Protein AF-A0A8B8Y8P6-F1 (afdb_monomer_lite)

Structure (mmCIF, N/CA/C/O backbone):
data_AF-A0A8B8Y8P6-F1
#
_entry.id   AF-A0A8B8Y8P6-F1
#
loop_
_atom_site.group_PDB
_atom_site.id
_atom_site.type_symbol
_atom_site.label_atom_id
_atom_site.label_alt_id
_atom_site.label_comp_id
_a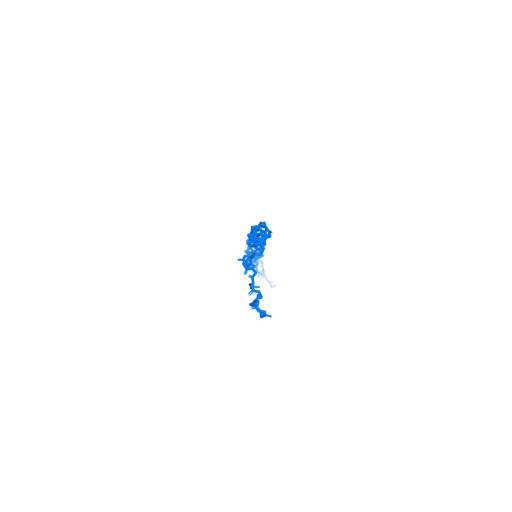tom_site.label_asym_id
_atom_site.label_entity_id
_atom_site.label_seq_id
_atom_site.pdbx_PDB_ins_code
_atom_site.Cartn_x
_atom_site.Cartn_y
_atom_site.Cartn_z
_atom_site.occupancy
_atom_site.B_iso_or_equiv
_atom_site.auth_seq_id
_atom_site.auth_comp_id
_atom_site.auth_asym_id
_atom_site.auth_atom_id
_atom_site.pdbx_PDB_model_num
ATOM 1 N N . MET A 1 1 ? -41.070 -8.542 51.040 1.00 50.03 1 MET A N 1
ATOM 2 C CA . MET A 1 1 ? -39.640 -8.226 51.245 1.00 50.03 1 MET A CA 1
ATOM 3 C C . MET A 1 1 ? -39.293 -7.011 50.407 1.00 50.03 1 MET A C 1
ATOM 5 O O . MET A 1 1 ? -39.317 -7.081 49.186 1.00 50.03 1 MET A O 1
ATOM 9 N N . SER A 1 2 ? -39.092 -5.888 51.086 1.00 62.59 2 SER A N 1
ATOM 10 C CA . SER A 1 2 ? -38.787 -4.570 50.535 1.00 62.59 2 SER A CA 1
ATOM 11 C C . SER A 1 2 ? -37.423 -4.521 49.843 1.00 62.59 2 SER A C 1
ATOM 13 O O . SER A 1 2 ? -36.439 -5.021 50.382 1.00 62.59 2 SER A O 1
ATOM 15 N N . GLY A 1 3 ? -37.369 -3.825 48.707 1.00 62.53 3 GLY A N 1
ATOM 16 C CA . GLY A 1 3 ? -36.175 -3.107 48.262 1.00 62.53 3 GLY A CA 1
ATOM 17 C C . GLY A 1 3 ? -35.064 -3.946 47.633 1.00 62.53 3 GLY A C 1
ATOM 18 O O . GLY A 1 3 ? -34.098 -4.318 48.292 1.00 62.53 3 GLY A O 1
ATOM 19 N N . ARG A 1 4 ? -35.122 -4.120 46.309 1.00 63.03 4 ARG A N 1
ATOM 20 C CA . ARG A 1 4 ? -33.918 -4.303 45.474 1.00 63.03 4 ARG A CA 1
ATOM 21 C C . ARG A 1 4 ? -33.926 -3.395 44.238 1.00 63.03 4 ARG A C 1
ATOM 23 O O . ARG A 1 4 ? -33.425 -3.770 43.188 1.00 63.03 4 ARG A O 1
ATOM 30 N N . GLU A 1 5 ? -34.420 -2.165 44.380 1.00 62.06 5 GLU A N 1
ATOM 31 C CA . GLU A 1 5 ? -34.236 -1.084 43.390 1.00 62.06 5 GLU A CA 1
ATOM 32 C C . GLU A 1 5 ? -32.855 -0.390 43.487 1.00 62.06 5 GLU A C 1
ATOM 34 O O . GLU A 1 5 ? -32.673 0.735 43.040 1.00 62.06 5 GLU A O 1
ATOM 39 N N . GLY A 1 6 ? -31.846 -1.030 44.084 1.00 64.44 6 GLY A N 1
ATOM 40 C CA . GLY A 1 6 ? -30.633 -0.333 44.541 1.00 64.44 6 GLY A CA 1
ATOM 41 C C . GLY A 1 6 ? -29.305 -0.792 43.947 1.00 64.44 6 GLY A C 1
ATOM 42 O O . GLY A 1 6 ? -28.258 -0.456 44.490 1.00 64.44 6 GLY A O 1
ATOM 43 N N . GLY A 1 7 ? -29.290 -1.591 42.881 1.00 61.53 7 GLY A N 1
ATOM 44 C CA . GLY A 1 7 ? -28.041 -2.100 42.313 1.00 61.53 7 GLY A CA 1
ATOM 45 C C . GLY A 1 7 ? -27.673 -1.368 41.037 1.00 61.53 7 GLY A C 1
ATOM 46 O O . GLY A 1 7 ? -28.128 -1.790 39.977 1.00 61.53 7 GLY A O 1
ATOM 47 N N . LYS A 1 8 ? -26.845 -0.312 41.124 1.00 64.44 8 LYS A N 1
ATOM 48 C CA . LYS A 1 8 ? -26.126 0.295 39.985 1.00 64.44 8 LYS A CA 1
ATOM 49 C C . LYS A 1 8 ? -25.864 -0.777 38.926 1.00 64.44 8 LYS A C 1
ATOM 51 O O . LYS A 1 8 ? -25.038 -1.665 39.152 1.00 64.44 8 LYS A O 1
ATOM 56 N N . LYS A 1 9 ? -26.566 -0.714 37.785 1.00 62.09 9 LYS A N 1
ATOM 57 C CA . LYS A 1 9 ? -26.210 -1.520 36.616 1.00 62.09 9 LYS A CA 1
ATOM 58 C C . LYS A 1 9 ? -24.739 -1.222 36.368 1.00 62.09 9 LYS A C 1
ATOM 60 O O . LYS A 1 9 ? -24.400 -0.100 35.992 1.00 62.09 9 LYS A O 1
ATOM 65 N N . LYS A 1 10 ? -23.862 -2.197 36.637 1.00 63.25 10 LYS A N 1
ATOM 66 C CA . LYS A 1 10 ? -22.477 -2.150 36.168 1.00 63.25 10 LYS A CA 1
ATOM 67 C C . LYS A 1 10 ? -22.569 -1.708 34.705 1.00 63.25 10 LYS A C 1
ATOM 69 O O . LYS A 1 10 ? -23.343 -2.340 33.976 1.00 63.25 10 LYS A O 1
ATOM 74 N N . PRO A 1 11 ? -21.856 -0.667 34.250 1.00 65.56 11 PRO A N 1
ATOM 75 C CA . PRO A 1 11 ? -21.702 -0.438 32.824 1.00 65.56 11 PRO A CA 1
ATOM 76 C C . PRO A 1 11 ? -20.882 -1.611 32.265 1.00 65.56 11 PRO A C 1
ATOM 78 O O . PRO A 1 11 ? -19.693 -1.507 32.006 1.00 65.56 11 PRO A O 1
ATOM 81 N N . LEU A 1 12 ? -21.528 -2.770 32.098 1.00 63.34 12 LEU A N 1
ATOM 82 C CA . LEU A 1 12 ? -20.989 -4.035 31.581 1.00 63.34 12 LEU A CA 1
ATOM 83 C C . LEU A 1 12 ? -20.689 -3.954 30.078 1.00 63.34 12 LEU A C 1
ATOM 85 O O . LEU A 1 12 ? -20.459 -4.957 29.407 1.00 63.34 12 LEU A O 1
ATOM 89 N N . LYS A 1 13 ? -20.718 -2.744 29.531 1.00 65.88 13 LYS A N 1
ATOM 90 C CA . LYS A 1 13 ? -20.455 -2.459 28.137 1.00 65.88 13 LYS A CA 1
ATOM 91 C C . LYS A 1 13 ? -19.835 -1.072 28.055 1.00 65.88 13 LYS A C 1
ATOM 93 O O . LYS A 1 13 ? -20.480 -0.106 27.663 1.00 65.88 13 LYS A O 1
ATOM 98 N N . GLN A 1 14 ? -18.559 -0.971 28.425 1.00 67.25 14 GLN A N 1
ATOM 99 C CA . GLN A 1 14 ? -17.744 0.064 27.798 1.00 67.25 14 GLN A CA 1
ATOM 100 C C . GLN A 1 14 ? -17.919 -0.10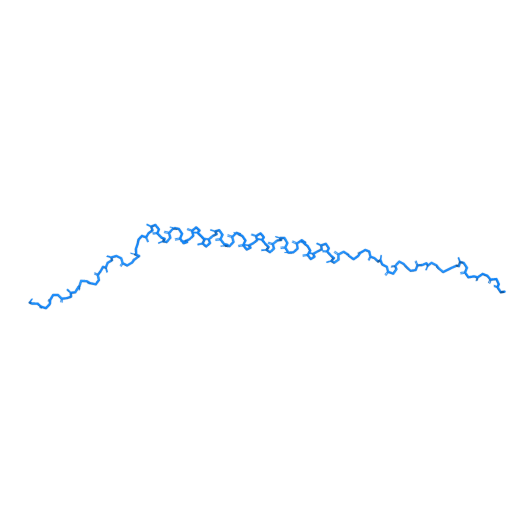3 26.277 1.00 67.25 14 GLN A C 1
ATOM 102 O O . GLN A 1 14 ? -17.848 -1.240 25.789 1.00 67.25 14 GLN A O 1
ATOM 107 N N . PRO A 1 15 ? -18.234 0.968 25.526 1.00 66.38 15 PRO A N 1
ATOM 108 C CA . PRO A 1 15 ? -18.351 0.876 24.079 1.00 66.38 15 PRO A CA 1
ATOM 109 C C . PRO A 1 15 ? -17.040 0.290 23.563 1.00 66.38 15 PRO A C 1
ATOM 111 O O . PRO A 1 15 ? -15.969 0.805 23.879 1.00 66.38 15 PRO A O 1
ATOM 114 N N . LYS A 1 16 ? -17.120 -0.843 22.855 1.00 66.81 16 LYS A N 1
ATOM 115 C CA . LYS A 1 16 ? -15.957 -1.586 22.361 1.00 66.81 16 LYS A CA 1
ATOM 116 C C . LYS A 1 16 ? -15.165 -0.694 21.398 1.00 66.81 16 LYS A C 1
ATOM 118 O O . LYS A 1 16 ? -15.385 -0.738 20.191 1.00 66.81 16 LYS A O 1
ATOM 123 N N . LYS A 1 17 ? -14.234 0.101 21.929 1.00 62.47 17 LYS A N 1
ATOM 124 C CA . LYS A 1 17 ? -13.313 0.943 21.149 1.00 62.47 17 LYS A CA 1
ATOM 125 C C . LYS A 1 17 ? -12.446 0.112 20.195 1.00 62.47 17 LYS A C 1
ATOM 127 O O . LYS A 1 17 ? -12.074 0.604 19.139 1.00 62.47 17 LYS A O 1
ATOM 132 N N . HIS A 1 18 ? -12.279 -1.180 20.481 1.00 61.59 18 HIS A N 1
ATOM 133 C CA . HIS A 1 18 ? -11.589 -2.142 19.621 1.00 61.59 18 HIS A CA 1
ATOM 134 C C . HIS A 1 18 ? -12.144 -2.294 18.201 1.00 61.59 18 HIS A C 1
ATOM 136 O O . HIS A 1 18 ? -11.409 -2.740 17.326 1.00 61.59 18 HIS A O 1
ATOM 142 N N . ALA A 1 19 ? -13.416 -1.973 17.939 1.00 64.62 19 ALA A N 1
ATOM 143 C CA . ALA A 1 19 ? -13.909 -1.991 16.559 1.00 64.62 19 ALA A CA 1
ATOM 144 C C . ALA A 1 19 ? -13.273 -0.858 15.732 1.00 64.62 19 ALA A C 1
ATOM 146 O O . ALA A 1 19 ? -12.880 -1.068 14.591 1.00 64.62 19 ALA A O 1
ATOM 147 N N . LYS A 1 20 ? -13.099 0.315 16.351 1.00 67.06 20 LYS A N 1
ATOM 148 C CA . LYS A 1 20 ? -12.595 1.523 15.693 1.00 67.06 20 LYS A CA 1
ATOM 149 C C . LYS A 1 20 ? -11.098 1.435 15.390 1.00 67.06 20 LYS A C 1
ATOM 151 O O . LYS A 1 20 ? -10.690 1.742 14.278 1.00 67.06 20 LYS A O 1
ATOM 156 N N . GLU A 1 21 ? -10.3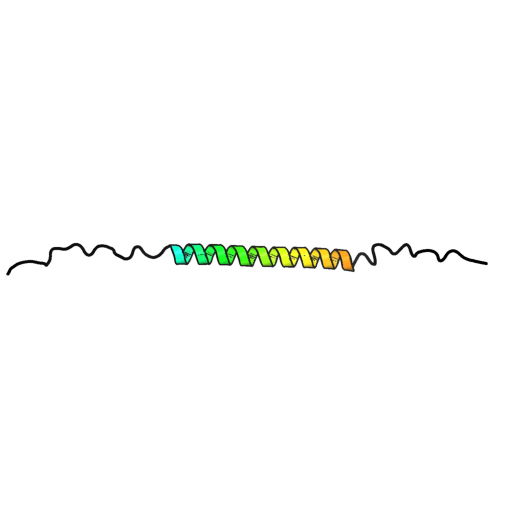11 0.925 16.337 1.00 66.62 21 GLU A N 1
ATOM 157 C CA . GLU A 1 21 ? -8.864 0.714 16.160 1.00 66.62 21 GLU A CA 1
ATOM 158 C C . GLU A 1 21 ? -8.566 -0.267 15.013 1.00 66.62 21 GLU A C 1
ATOM 160 O O . GLU A 1 21 ? -7.719 0.002 14.163 1.00 66.62 21 GLU A O 1
ATOM 165 N N . LYS A 1 22 ? -9.327 -1.367 14.914 1.00 71.81 22 LYS A N 1
ATOM 166 C CA . LYS A 1 22 ? -9.179 -2.346 13.821 1.00 71.81 22 LYS A CA 1
ATOM 167 C C . LYS A 1 22 ? -9.546 -1.769 12.453 1.00 71.81 22 LYS A C 1
ATOM 169 O O . LYS A 1 22 ? -8.936 -2.131 11.446 1.00 71.81 22 LYS A O 1
ATOM 174 N N . ASP A 1 23 ? -10.537 -0.882 12.399 1.00 77.19 23 ASP A N 1
ATOM 175 C CA . ASP A 1 23 ? -10.937 -0.221 11.156 1.00 77.19 23 ASP A CA 1
ATOM 176 C C . ASP A 1 23 ? -9.893 0.800 10.681 1.00 77.19 23 ASP A C 1
ATOM 178 O O . ASP A 1 23 ? -9.661 0.928 9.475 1.00 77.19 23 ASP A O 1
ATOM 182 N N . GLU A 1 24 ? -9.242 1.504 11.607 1.00 80.31 24 GLU A N 1
ATOM 183 C CA . GLU A 1 24 ? -8.157 2.444 11.309 1.00 80.31 24 GLU A CA 1
ATOM 184 C C . GLU A 1 24 ? -6.901 1.715 10.809 1.00 80.31 24 GLU A C 1
ATOM 186 O O . GLU A 1 24 ? -6.357 2.071 9.760 1.00 80.31 24 GLU A O 1
ATOM 191 N N . GLU A 1 25 ? -6.509 0.622 11.465 1.00 82.00 25 GLU A N 1
ATOM 192 C CA . GLU A 1 25 ? -5.363 -0.196 11.056 1.00 82.00 25 GLU A CA 1
ATOM 193 C C . GLU A 1 25 ? -5.579 -0.843 9.675 1.00 82.00 25 GLU A C 1
ATOM 195 O O . GLU A 1 25 ? -4.700 -0.820 8.806 1.00 82.00 25 GLU A O 1
ATOM 200 N N . ARG A 1 26 ? -6.797 -1.332 9.400 1.00 84.75 26 ARG A N 1
ATOM 201 C CA . ARG A 1 26 ? -7.153 -1.903 8.092 1.00 84.75 26 ARG A CA 1
ATOM 202 C C . ARG A 1 26 ? -7.121 -0.863 6.969 1.00 84.75 26 ARG A C 1
ATOM 204 O O . ARG A 1 26 ? -6.765 -1.200 5.835 1.00 84.75 26 ARG A O 1
ATOM 211 N N . LYS A 1 27 ? -7.502 0.388 7.248 1.00 88.69 27 LYS A N 1
ATOM 212 C CA . LYS A 1 27 ? -7.413 1.495 6.279 1.00 88.69 27 LYS A CA 1
ATO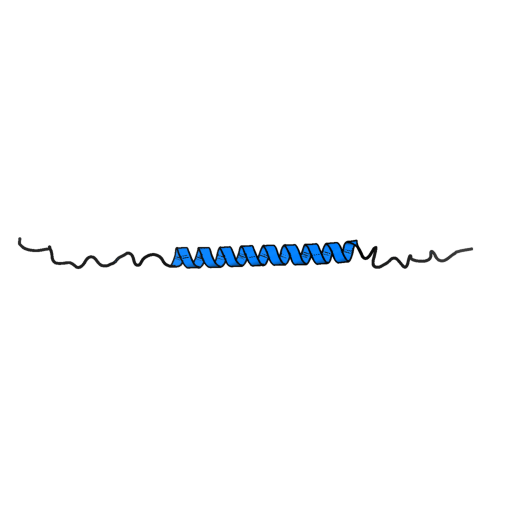M 213 C C . LYS A 1 27 ? -5.958 1.855 5.986 1.00 88.69 27 LYS A C 1
ATOM 215 O O . LYS A 1 27 ? -5.602 1.950 4.811 1.00 88.69 27 LYS A O 1
ATOM 220 N N . ALA A 1 28 ? -5.126 1.964 7.021 1.00 87.94 28 ALA A N 1
ATOM 221 C CA . ALA A 1 28 ? -3.698 2.237 6.876 1.00 87.94 28 ALA A CA 1
ATOM 222 C C . ALA A 1 28 ? -2.985 1.137 6.070 1.00 87.94 28 ALA A C 1
ATOM 224 O O . ALA A 1 28 ? -2.205 1.433 5.166 1.00 87.94 28 ALA A O 1
ATOM 225 N N . PHE A 1 29 ? -3.308 -0.137 6.315 1.00 88.62 29 PHE A N 1
ATOM 226 C CA . PHE A 1 29 ? -2.741 -1.257 5.559 1.00 88.62 29 PHE A CA 1
ATOM 227 C C . PHE A 1 29 ? -3.131 -1.223 4.074 1.00 88.62 29 PHE A C 1
ATOM 229 O O . PHE A 1 29 ? -2.282 -1.383 3.200 1.00 88.62 29 PHE A O 1
ATOM 236 N N . LYS A 1 30 ? -4.405 -0.939 3.764 1.00 90.62 30 LYS A N 1
ATOM 237 C CA . LYS A 1 30 ? -4.866 -0.786 2.373 1.00 90.62 30 LYS A CA 1
ATOM 238 C C . LYS A 1 30 ? -4.193 0.386 1.654 1.00 90.62 30 LYS A C 1
ATOM 240 O O . LYS A 1 30 ? -3.968 0.295 0.451 1.00 90.62 30 LYS A O 1
ATOM 245 N N . GLN A 1 31 ? -3.905 1.482 2.354 1.00 90.44 31 GLN A N 1
ATOM 246 C CA . GLN A 1 31 ? -3.164 2.610 1.782 1.00 90.44 31 GLN A CA 1
ATOM 247 C C . GLN A 1 31 ? -1.713 2.223 1.487 1.00 90.44 31 GLN A C 1
ATOM 249 O O . GLN A 1 31 ? -1.274 2.400 0.353 1.00 90.44 31 GLN A O 1
ATOM 254 N N . LYS A 1 32 ? -1.022 1.591 2.446 1.00 90.25 32 LYS A N 1
ATOM 255 C CA . LYS A 1 32 ? 0.350 1.094 2.255 1.00 90.25 32 LYS A CA 1
ATOM 256 C C . LYS A 1 32 ? 0.459 0.114 1.086 1.00 90.25 32 LYS A C 1
ATOM 258 O O . LYS A 1 32 ? 1.320 0.297 0.235 1.00 90.25 32 LYS A O 1
ATOM 263 N N . GLN A 1 33 ? -0.457 -0.851 0.966 1.00 92.06 33 GLN A N 1
ATOM 264 C CA . GLN A 1 33 ? -0.451 -1.781 -0.171 1.00 92.06 33 GLN A CA 1
ATOM 265 C C . GLN A 1 33 ? -0.649 -1.082 -1.519 1.00 92.06 33 GLN A C 1
ATOM 267 O O . GLN A 1 33 ? 0.010 -1.434 -2.493 1.00 92.06 33 GLN A O 1
ATOM 272 N N . LYS A 1 34 ? -1.535 -0.080 -1.595 1.00 91.25 34 LYS A N 1
ATOM 273 C CA . LYS A 1 34 ? -1.720 0.700 -2.828 1.00 91.25 34 LYS A CA 1
ATOM 274 C C . LYS A 1 34 ? -0.471 1.503 -3.184 1.00 91.25 34 LYS A C 1
ATOM 276 O O . LYS A 1 34 ? -0.137 1.609 -4.358 1.00 91.25 34 LYS A O 1
ATOM 281 N N . GLU A 1 35 ? 0.211 2.075 -2.197 1.00 86.50 35 GLU A N 1
ATOM 282 C CA . GLU A 1 35 ? 1.472 2.787 -2.420 1.00 86.50 35 GLU A CA 1
ATOM 283 C C . GLU A 1 35 ? 2.597 1.848 -2.859 1.00 86.50 35 GLU A C 1
ATOM 285 O O . GLU A 1 35 ? 3.353 2.184 -3.766 1.00 86.50 35 GLU A O 1
ATOM 290 N N . GLU A 1 36 ? 2.696 0.663 -2.259 1.00 88.12 36 GLU A N 1
ATOM 291 C CA . GLU A 1 36 ? 3.656 -0.365 -2.666 1.00 88.12 36 GLU A CA 1
ATOM 292 C C . GLU A 1 36 ? 3.383 -0.856 -4.089 1.00 88.12 36 GLU A C 1
ATOM 294 O O . GLU A 1 36 ? 4.307 -0.926 -4.895 1.00 88.12 36 GLU A O 1
ATOM 299 N N . GLN A 1 37 ? 2.119 -1.116 -4.437 1.00 90.19 37 GLN A N 1
ATOM 300 C CA . GLN A 1 37 ? 1.731 -1.491 -5.798 1.00 90.19 37 GLN A CA 1
ATOM 301 C C . GLN A 1 37 ? 2.092 -0.400 -6.808 1.00 90.19 37 GLN A C 1
ATOM 303 O O . GLN A 1 37 ? 2.721 -0.706 -7.817 1.00 90.19 37 GLN A O 1
ATOM 308 N N . LYS A 1 38 ? 1.801 0.871 -6.504 1.00 91.12 38 LYS A N 1
ATOM 309 C CA . LYS A 1 38 ? 2.192 2.004 -7.357 1.00 91.12 38 LYS A CA 1
ATOM 310 C C . LYS A 1 38 ? 3.706 2.110 -7.526 1.00 91.12 38 LYS A C 1
ATOM 312 O O . LYS A 1 38 ? 4.181 2.267 -8.644 1.00 91.12 38 LYS A O 1
ATOM 317 N N . LYS A 1 39 ? 4.482 1.961 -6.446 1.00 86.19 39 LYS A N 1
ATOM 318 C CA . LYS A 1 39 ? 5.955 1.960 -6.516 1.00 86.19 39 LYS A CA 1
ATOM 319 C C . LYS A 1 39 ? 6.474 0.808 -7.376 1.00 86.19 39 LYS A C 1
ATOM 321 O O . LYS A 1 39 ? 7.389 1.007 -8.169 1.00 86.19 39 LYS A O 1
ATOM 326 N N . LEU A 1 40 ? 5.887 -0.383 -7.260 1.00 84.88 40 LEU A N 1
ATOM 327 C CA . LEU A 1 40 ? 6.253 -1.530 -8.090 1.00 84.88 40 LEU A CA 1
ATOM 328 C C . LEU A 1 40 ? 5.878 -1.321 -9.558 1.00 84.88 40 LEU A C 1
ATOM 330 O O . LEU A 1 40 ? 6.661 -1.686 -10.429 1.00 84.88 40 LEU A O 1
ATOM 334 N N . GLU A 1 41 ? 4.719 -0.736 -9.847 1.00 86.38 41 GLU A N 1
ATOM 335 C CA . GLU A 1 41 ? 4.302 -0.397 -11.211 1.00 86.38 41 GLU A CA 1
ATOM 336 C C . GLU A 1 41 ? 5.204 0.671 -11.830 1.00 86.38 41 GLU A C 1
ATOM 338 O O . GLU A 1 41 ? 5.644 0.503 -12.963 1.00 86.38 41 GLU A O 1
ATOM 343 N N . GLU A 1 42 ? 5.576 1.712 -11.084 1.00 85.62 42 GLU A N 1
ATOM 344 C CA . GLU A 1 42 ? 6.528 2.725 -11.545 1.00 85.62 42 GLU A CA 1
ATOM 345 C C . GLU A 1 42 ? 7.920 2.138 -11.794 1.00 85.62 42 GLU A C 1
ATOM 347 O O . GLU A 1 42 ? 8.563 2.472 -12.789 1.00 85.62 42 GLU A O 1
ATOM 352 N N . LEU A 1 43 ? 8.401 1.253 -10.915 1.00 82.44 43 LEU A N 1
ATOM 353 C CA . LEU A 1 43 ? 9.675 0.559 -11.109 1.00 82.44 43 LEU A CA 1
ATOM 354 C C . LEU A 1 43 ? 9.618 -0.382 -12.313 1.00 82.44 43 LEU A C 1
ATOM 356 O O . LEU A 1 43 ? 10.562 -0.409 -13.098 1.00 82.44 43 LEU A O 1
ATOM 360 N N . LYS A 1 44 ? 8.507 -1.102 -12.502 1.00 82.81 44 LYS A N 1
ATOM 361 C CA . LYS A 1 44 ? 8.273 -1.940 -13.684 1.00 82.81 44 LYS A CA 1
ATOM 362 C C . LYS A 1 44 ? 8.202 -1.108 -14.959 1.00 82.81 44 LYS A C 1
ATOM 364 O O . LYS A 1 44 ? 8.818 -1.496 -15.939 1.00 82.81 44 LYS A O 1
ATOM 369 N N . ALA A 1 45 ? 7.524 0.036 -14.955 1.00 83.88 45 ALA A N 1
ATOM 370 C CA . ALA A 1 45 ? 7.451 0.935 -16.106 1.00 83.88 45 ALA A CA 1
ATOM 371 C C . ALA A 1 45 ? 8.828 1.533 -16.439 1.00 83.88 45 ALA A C 1
ATOM 373 O O . ALA A 1 45 ? 9.242 1.536 -17.598 1.00 83.88 45 ALA A O 1
ATOM 374 N N . LYS A 1 46 ? 9.587 1.956 -15.419 1.00 79.81 46 LYS A N 1
ATOM 375 C CA . LYS A 1 46 ? 10.980 2.412 -15.572 1.00 79.81 46 LYS A CA 1
ATOM 376 C C . LYS A 1 46 ? 11.893 1.300 -16.102 1.00 79.81 46 LYS A C 1
ATOM 378 O O . LYS A 1 46 ? 12.762 1.577 -16.926 1.00 79.81 46 LYS A O 1
ATOM 383 N N . ALA A 1 47 ? 11.694 0.059 -15.659 1.00 76.62 47 ALA A N 1
ATOM 384 C CA . ALA A 1 47 ? 12.432 -1.108 -16.136 1.00 76.62 47 ALA A CA 1
ATOM 385 C C . ALA A 1 47 ? 11.998 -1.561 -17.539 1.00 76.62 47 ALA A C 1
ATOM 387 O O . ALA A 1 47 ? 12.828 -2.045 -18.290 1.00 76.62 47 ALA A O 1
ATOM 388 N N . ALA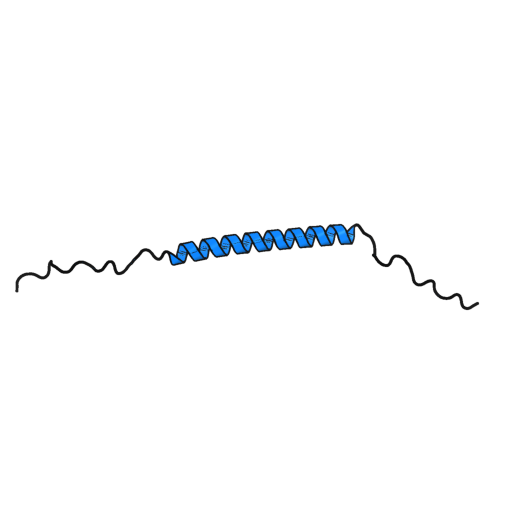 A 1 48 ? 10.730 -1.386 -17.914 1.00 74.19 48 ALA A N 1
ATOM 389 C CA . ALA A 1 48 ? 10.226 -1.708 -19.247 1.00 74.19 48 ALA A CA 1
ATOM 390 C C . ALA A 1 48 ? 10.691 -0.685 -20.298 1.00 74.19 48 ALA A C 1
ATOM 392 O O . ALA A 1 48 ? 10.973 -1.058 -21.432 1.00 74.19 48 ALA A O 1
ATOM 393 N N . GLY A 1 49 ? 10.801 0.597 -19.922 1.00 70.38 49 GLY A N 1
ATOM 394 C CA . GLY A 1 49 ? 11.294 1.663 -20.803 1.00 70.38 49 GLY A CA 1
ATOM 395 C C . GLY A 1 49 ? 12.810 1.637 -21.023 1.00 70.38 49 GLY A C 1
ATOM 396 O O . GLY A 1 49 ? 13.289 1.989 -22.099 1.00 70.38 49 GLY A O 1
ATOM 397 N N . LYS A 1 50 ? 13.585 1.170 -20.036 1.00 65.69 50 LYS A N 1
ATOM 398 C CA . LYS A 1 50 ? 14.979 0.769 -20.251 1.00 65.69 50 LYS A CA 1
ATOM 399 C C . LYS A 1 50 ? 14.962 -0.635 -20.843 1.00 65.69 50 LYS A C 1
ATOM 401 O O . LYS A 1 50 ? 14.992 -1.609 -20.100 1.00 65.69 50 LYS A O 1
ATOM 406 N N . GLY A 1 51 ? 14.893 -0.722 -22.176 1.00 68.50 51 GLY A N 1
ATOM 407 C CA . GLY A 1 51 ? 15.056 -1.977 -22.922 1.00 68.50 51 GLY A CA 1
ATOM 408 C C . GLY A 1 51 ? 16.217 -2.824 -22.377 1.00 68.50 51 GLY A C 1
ATOM 409 O O . GLY A 1 51 ? 17.067 -2.282 -21.670 1.00 68.50 51 GLY A O 1
ATOM 410 N N . PRO A 1 52 ? 16.252 -4.143 -22.657 1.00 72.75 52 PRO A N 1
ATOM 411 C CA . PRO A 1 52 ? 17.010 -5.126 -21.888 1.00 72.75 52 PRO A CA 1
ATOM 412 C C . PRO A 1 52 ? 18.353 -4.572 -21.405 1.00 72.75 52 PRO A C 1
ATOM 414 O O . PRO A 1 52 ? 19.215 -4.224 -22.214 1.00 72.75 52 PRO A O 1
ATOM 417 N N . LEU A 1 53 ? 18.510 -4.473 -20.075 1.00 67.69 53 LEU A N 1
ATOM 418 C CA . LEU A 1 53 ? 19.700 -3.922 -19.400 1.00 67.69 53 LEU A CA 1
ATOM 419 C C . LEU A 1 53 ? 21.003 -4.640 -19.819 1.00 67.69 53 LEU A C 1
ATOM 421 O O . LEU A 1 53 ? 22.097 -4.154 -19.554 1.00 67.69 53 LEU A O 1
ATOM 425 N N . ALA A 1 54 ? 20.870 -5.772 -20.514 1.00 64.75 54 ALA A N 1
ATOM 426 C CA . ALA A 1 54 ? 21.903 -6.506 -21.223 1.00 64.75 54 ALA A CA 1
ATOM 427 C C . ALA A 1 54 ? 21.665 -6.475 -22.752 1.00 64.75 54 ALA A C 1
ATOM 429 O O . ALA A 1 54 ? 21.464 -7.503 -23.388 1.00 64.75 54 ALA A O 1
ATOM 430 N N . THR A 1 55 ? 21.670 -5.292 -23.368 1.00 60.12 55 T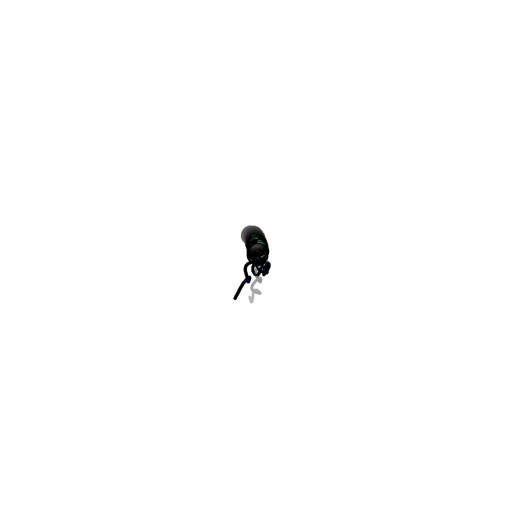HR A N 1
ATOM 431 C CA . THR A 1 55 ? 21.690 -5.129 -24.842 1.00 60.12 55 THR A CA 1
ATOM 432 C C . THR A 1 55 ? 23.096 -5.296 -25.430 1.00 60.12 55 THR A C 1
ATOM 434 O O . THR A 1 55 ? 23.272 -5.306 -26.647 1.00 60.12 55 THR A O 1
ATOM 437 N N . GLY A 1 56 ? 24.109 -5.502 -24.584 1.00 68.12 56 GLY A N 1
ATOM 438 C CA . GLY A 1 56 ? 25.438 -5.949 -24.989 1.00 68.12 56 GLY A CA 1
ATOM 439 C C . GLY A 1 56 ? 25.422 -7.434 -25.330 1.00 68.12 56 GLY A C 1
ATOM 440 O O . GLY A 1 56 ? 25.855 -8.256 -24.527 1.00 68.12 56 GLY A O 1
ATOM 441 N N . GLY A 1 57 ? 24.874 -7.772 -26.499 1.00 66.81 57 GLY A N 1
ATOM 442 C CA . GLY A 1 57 ? 24.847 -9.133 -27.016 1.00 66.81 57 GLY A CA 1
ATOM 443 C C . GLY A 1 57 ? 26.226 -9.778 -26.925 1.00 66.81 57 GLY A C 1
ATOM 444 O O . GLY A 1 57 ? 27.228 -9.188 -27.334 1.00 66.81 57 GLY A O 1
ATOM 445 N N . ILE A 1 58 ? 26.260 -10.998 -26.388 1.00 68.56 58 ILE A N 1
ATOM 446 C CA . ILE A 1 58 ? 27.408 -11.896 -26.485 1.00 68.56 58 ILE A CA 1
ATOM 447 C C . ILE A 1 58 ? 27.760 -11.958 -27.972 1.00 68.56 58 ILE A C 1
ATOM 449 O O . ILE A 1 58 ? 27.051 -12.586 -28.763 1.00 68.56 58 ILE A O 1
ATOM 453 N N . LYS A 1 59 ? 28.822 -11.246 -28.371 1.00 66.88 59 LYS A N 1
ATOM 454 C CA . LYS A 1 59 ? 29.417 -11.384 -29.696 1.00 66.88 59 LYS A CA 1
ATOM 455 C C . LYS A 1 59 ? 29.810 -12.849 -29.787 1.00 66.88 59 LYS A C 1
ATOM 457 O O . LYS A 1 59 ? 30.760 -13.260 -29.126 1.00 66.88 59 LYS A O 1
ATOM 462 N N . LYS A 1 60 ? 29.029 -13.636 -30.539 1.00 65.75 60 LYS A N 1
ATOM 463 C CA . LYS A 1 60 ? 29.396 -14.994 -30.944 1.00 65.75 60 LYS A CA 1
ATOM 464 C C . LYS A 1 60 ? 30.832 -14.893 -31.431 1.00 65.75 60 LYS A C 1
ATOM 466 O O . LYS A 1 60 ? 31.084 -14.213 -32.424 1.00 65.75 60 LYS A O 1
ATOM 471 N N . SER A 1 61 ? 31.759 -15.465 -30.671 1.00 67.38 61 SER A N 1
ATOM 472 C CA . SER A 1 61 ? 33.154 -15.566 -31.059 1.00 67.38 61 SER A CA 1
ATOM 473 C C . SER A 1 61 ? 33.170 -16.176 -32.456 1.00 67.38 61 SER A C 1
ATOM 475 O O . SER A 1 61 ? 32.716 -17.301 -32.670 1.00 67.38 61 SER A O 1
ATOM 477 N N . GLY A 1 62 ? 33.574 -15.364 -33.432 1.00 60.84 62 GLY A N 1
ATOM 478 C CA . GLY A 1 62 ? 33.699 -15.788 -34.812 1.00 60.84 62 GLY A CA 1
ATOM 479 C C . GLY A 1 62 ? 34.762 -16.868 -34.866 1.00 60.84 62 GLY A C 1
ATOM 480 O O . GLY A 1 62 ? 35.944 -16.577 -34.736 1.00 60.84 62 GLY A O 1
ATOM 481 N N . LYS A 1 63 ? 34.333 -18.121 -35.013 1.00 58.06 63 LYS A N 1
ATOM 482 C CA . LYS A 1 63 ? 35.202 -19.201 -35.456 1.00 58.06 63 LYS A CA 1
ATOM 483 C C . LYS A 1 63 ? 35.089 -19.294 -36.973 1.00 58.06 63 LYS A C 1
ATOM 485 O O . LYS A 1 63 ? 34.274 -20.052 -37.493 1.00 58.06 63 LYS A O 1
ATOM 490 N N . LYS A 1 64 ? 35.873 -18.456 -37.642 1.00 54.88 64 LYS A N 1
ATOM 491 C CA . LYS A 1 64 ? 36.486 -18.677 -38.951 1.00 54.88 64 LYS A CA 1
ATOM 492 C C . LYS A 1 64 ? 37.841 -17.995 -38.912 1.00 54.88 64 LYS A C 1
ATOM 494 O O . LYS A 1 64 ? 37.873 -16.848 -38.420 1.00 54.88 64 LYS A O 1
#

Sequence (64 aa):
MSGREGGKKKPLKQPKKHAKEKDEERKAFKQKQKEEQKKLEELKAKAAGKGPLATGGIKKSGKK

Secondary structure (DSSP, 8-state):
----------------THHHHHHHHHHHHHHHHHHHHHHHHHHHHHHHHS--S--S--------

pLDDT: mean 73.05, std 11.23, range [50.03, 92.06]

InterPro domains:
  IPR015157 Translation machinery associated TMA7 [PF09072] (3-64)
  IPR015157 Translation machinery associated TMA7 [PTHR28632] (1-64)

Foldseek 3Di:
DDDPPDDDPDCPPPPPCVVVVVVVVVVVVVVVVVVVVVVVVVVVVVVVVPPDPPPVDPPPPDPD

Organism: Balaenoptera musculus (NCBI:txid9771)

Radius of gyration: 32.35 Å; chains: 1; bounding box: 76×22×90 Å